Protein AF-A0A7X9J4R2-F1 (afdb_monomer_lite)

Radius of gyration: 19.33 Å; chains: 1; bounding box: 43×53×43 Å

Sequence (87 aa):
MRLLPYFTISICLLVSTWTVSAQAAPIHAAVAQGDITTVHRLLREDPDARMSRDEQGRTPLHIAAASGNLAIAALIISYQADVNAVD

Structure (mmCIF, N/CA/C/O backbone):
data_AF-A0A7X9J4R2-F1
#
_entry.id   AF-A0A7X9J4R2-F1
#
loop_
_atom_site.group_PDB
_atom_site.id
_atom_site.type_symbol
_atom_site.label_atom_id
_atom_site.label_alt_id
_atom_site.label_comp_id
_atom_site.label_asym_id
_atom_site.label_entity_id
_atom_site.label_seq_id
_atom_site.pdbx_PDB_ins_code
_atom_site.Cartn_x
_atom_site.Cartn_y
_atom_site.Cartn_z
_atom_site.occupancy
_atom_site.B_iso_or_e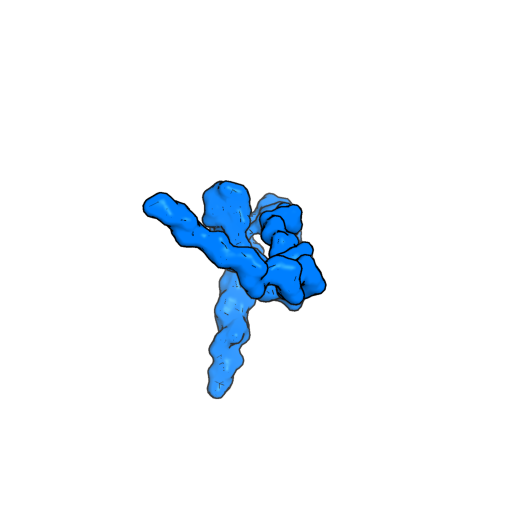quiv
_atom_site.auth_seq_id
_atom_site.auth_comp_id
_atom_site.auth_asym_id
_atom_site.auth_atom_id
_atom_site.pdbx_PDB_model_num
ATOM 1 N N . MET A 1 1 ? 22.641 -47.049 17.299 1.00 43.97 1 MET A N 1
ATOM 2 C CA . MET A 1 1 ? 23.403 -45.861 17.736 1.00 43.97 1 MET A CA 1
ATOM 3 C C . MET A 1 1 ? 23.907 -45.127 16.503 1.00 43.97 1 MET A C 1
ATOM 5 O O . MET A 1 1 ? 24.661 -45.703 15.739 1.00 43.97 1 MET A O 1
ATOM 9 N N . ARG A 1 2 ? 23.365 -43.917 16.306 1.00 39.12 2 ARG A N 1
ATOM 10 C CA . ARG A 1 2 ? 23.833 -42.773 15.501 1.00 39.12 2 ARG A CA 1
ATOM 11 C C . ARG A 1 2 ? 24.728 -43.055 14.281 1.00 39.12 2 ARG A C 1
ATOM 13 O O . ARG A 1 2 ? 25.948 -43.085 14.375 1.00 39.12 2 ARG A O 1
ATOM 20 N N . LEU A 1 3 ? 24.065 -43.119 13.127 1.00 45.09 3 LEU A N 1
ATOM 21 C CA . LEU A 1 3 ? 24.591 -42.650 11.845 1.00 45.09 3 LEU A CA 1
ATOM 22 C C . LEU A 1 3 ? 24.893 -41.147 11.947 1.00 45.09 3 LEU A C 1
ATOM 24 O O . LEU A 1 3 ? 24.069 -40.424 12.504 1.00 45.09 3 LEU A O 1
ATOM 28 N N . LEU A 1 4 ? 26.023 -40.694 11.397 1.00 39.31 4 LEU A N 1
ATOM 29 C CA . LEU A 1 4 ? 26.093 -39.577 10.441 1.00 39.31 4 LEU A CA 1
ATOM 30 C C . LEU A 1 4 ? 27.539 -39.430 9.905 1.00 39.31 4 LEU A C 1
ATOM 32 O O . LEU A 1 4 ? 28.474 -39.353 10.703 1.00 39.31 4 LEU A O 1
ATOM 36 N N . PRO A 1 5 ? 27.733 -39.426 8.571 1.00 50.06 5 PRO A N 1
ATOM 37 C CA . PRO A 1 5 ? 29.040 -39.401 7.926 1.00 50.06 5 PRO A CA 1
ATOM 38 C C . PRO A 1 5 ? 29.559 -37.983 7.645 1.00 50.06 5 PRO A C 1
ATOM 40 O O . PRO A 1 5 ? 28.841 -37.079 7.224 1.00 50.06 5 PRO A O 1
ATOM 43 N N . TYR A 1 6 ? 30.870 -37.862 7.804 1.00 49.69 6 TYR A N 1
ATOM 44 C CA . TYR A 1 6 ? 31.763 -36.729 7.574 1.00 49.69 6 TYR A CA 1
ATOM 45 C C . TYR A 1 6 ? 31.945 -36.324 6.090 1.00 49.69 6 TYR A C 1
ATOM 47 O O . TYR A 1 6 ? 33.061 -36.007 5.689 1.00 49.69 6 TYR A O 1
ATOM 55 N N . PHE A 1 7 ? 30.910 -36.350 5.238 1.00 55.47 7 PHE A N 1
ATOM 56 C CA . PHE A 1 7 ? 31.133 -36.267 3.777 1.00 55.47 7 PHE A CA 1
ATOM 57 C C . PHE A 1 7 ? 30.652 -35.002 3.043 1.00 55.47 7 PHE A C 1
ATOM 59 O O . PHE A 1 7 ? 30.861 -34.895 1.842 1.00 55.47 7 PHE A O 1
ATOM 66 N N . THR A 1 8 ? 30.077 -33.989 3.694 1.00 50.53 8 THR A N 1
ATOM 67 C CA . THR A 1 8 ? 29.615 -32.785 2.955 1.00 50.53 8 THR A CA 1
ATOM 68 C C . THR A 1 8 ? 30.023 -31.459 3.590 1.00 50.53 8 THR A C 1
ATOM 70 O O . THR A 1 8 ? 29.343 -30.453 3.431 1.00 50.53 8 THR A O 1
ATOM 73 N N . ILE A 1 9 ? 31.177 -31.418 4.259 1.00 59.12 9 ILE A N 1
ATOM 74 C CA . ILE A 1 9 ? 31.791 -30.184 4.792 1.00 59.12 9 ILE A CA 1
ATOM 75 C C . ILE A 1 9 ? 32.500 -29.375 3.662 1.00 59.12 9 ILE A C 1
ATOM 77 O O . ILE A 1 9 ? 33.378 -28.563 3.913 1.00 59.12 9 ILE A O 1
ATOM 81 N N . SER A 1 10 ? 32.130 -29.555 2.382 1.00 59.28 10 SER A N 1
ATOM 82 C CA . SER A 1 10 ? 32.847 -28.964 1.227 1.00 59.28 10 SER A CA 1
ATOM 83 C C . SER A 1 10 ? 32.000 -28.146 0.231 1.00 59.28 10 SER A C 1
ATOM 85 O O . SER A 1 10 ? 32.520 -27.710 -0.787 1.00 59.28 10 SER A O 1
ATOM 87 N N . ILE A 1 11 ? 30.729 -27.837 0.524 1.00 56.88 11 ILE A N 1
ATOM 88 C CA . ILE A 1 11 ? 29.949 -26.807 -0.212 1.00 56.88 11 ILE A CA 1
ATOM 89 C C . ILE A 1 11 ? 29.528 -25.724 0.791 1.00 56.88 11 ILE A C 1
ATOM 91 O O . ILE A 1 11 ? 28.359 -25.498 1.077 1.00 56.88 11 ILE A O 1
ATOM 95 N N . CYS A 1 12 ? 30.537 -25.111 1.411 1.00 55.69 12 CYS A N 1
ATOM 96 C CA . CYS A 1 12 ? 30.393 -24.223 2.565 1.00 55.69 12 CYS A CA 1
ATOM 97 C C . CYS A 1 12 ? 30.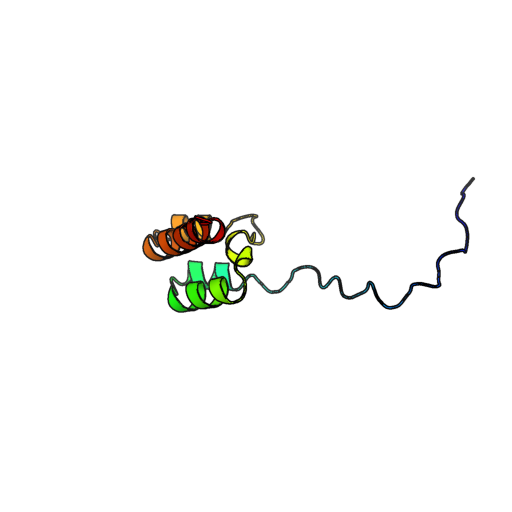287 -22.723 2.204 1.00 55.69 12 CYS A C 1
ATOM 99 O O . CYS A 1 12 ? 30.250 -21.907 3.113 1.00 55.69 12 CYS A O 1
ATOM 101 N N . LEU A 1 13 ? 30.242 -22.299 0.927 1.00 54.94 13 LEU A N 1
ATOM 102 C CA . LEU A 1 13 ? 30.331 -20.856 0.597 1.00 54.94 13 LEU A CA 1
ATOM 103 C C . LEU A 1 13 ? 29.529 -20.351 -0.624 1.00 54.94 13 LEU A C 1
ATOM 105 O O . LEU A 1 13 ? 29.935 -19.376 -1.244 1.00 54.94 13 LEU A O 1
ATOM 109 N N . LEU A 1 14 ? 28.370 -20.930 -0.961 1.00 54.09 14 LEU A N 1
ATOM 110 C CA . LEU A 1 14 ? 27.411 -20.253 -1.870 1.00 54.09 14 LEU A CA 1
ATOM 111 C C . LEU A 1 14 ? 25.946 -20.280 -1.403 1.00 54.09 14 LEU A C 1
ATOM 113 O O . LEU A 1 14 ? 25.072 -19.771 -2.095 1.00 54.09 14 LEU A O 1
ATOM 117 N N . VAL A 1 15 ? 25.659 -20.815 -0.212 1.00 61.84 15 VAL A N 1
ATOM 118 C CA . VAL A 1 15 ? 24.290 -20.908 0.329 1.00 61.84 15 VAL A CA 1
ATOM 119 C C . VAL A 1 15 ? 24.229 -20.273 1.722 1.00 61.84 15 VAL A C 1
ATOM 121 O O . VAL A 1 15 ? 23.766 -20.881 2.677 1.00 61.84 15 VAL A O 1
ATOM 124 N N . SER A 1 16 ? 24.727 -19.041 1.859 1.00 54.47 16 SER A N 1
ATOM 125 C CA . SER A 1 16 ? 24.641 -18.288 3.125 1.00 54.47 16 SER A CA 1
ATOM 126 C C . SER A 1 16 ? 24.348 -16.803 2.934 1.00 54.47 16 SER A C 1
ATOM 128 O O . SER A 1 16 ? 24.831 -15.968 3.688 1.00 54.47 16 SER A O 1
ATOM 130 N N . THR A 1 17 ? 23.492 -16.464 1.977 1.00 47.56 17 THR A N 1
ATOM 131 C CA . THR A 1 17 ? 22.644 -15.276 2.127 1.00 47.56 17 THR A CA 1
ATOM 132 C C . THR A 1 17 ? 21.204 -15.654 1.819 1.00 47.56 17 THR A C 1
ATOM 134 O O . THR A 1 17 ? 20.530 -15.015 1.017 1.00 47.56 17 THR A O 1
ATOM 137 N N . TRP A 1 18 ? 20.689 -16.677 2.510 1.00 56.81 18 TRP A N 1
ATOM 138 C CA . TRP A 1 18 ? 19.290 -16.613 2.927 1.00 56.81 18 TRP A CA 1
ATOM 139 C C . TRP A 1 18 ? 19.213 -15.459 3.928 1.00 56.81 18 TRP A C 1
ATOM 141 O O . TRP A 1 18 ? 19.181 -15.665 5.139 1.00 56.81 18 TRP A O 1
ATOM 151 N N . THR A 1 19 ? 19.284 -14.222 3.435 1.00 52.31 19 THR A N 1
ATOM 152 C CA . THR A 1 19 ? 18.836 -13.061 4.189 1.00 52.31 19 THR A CA 1
ATOM 153 C C . THR A 1 19 ? 17.336 -13.232 4.288 1.00 52.31 19 THR A C 1
ATOM 155 O O . THR A 1 19 ? 16.571 -12.776 3.441 1.00 52.31 19 THR A O 1
ATOM 158 N N . VAL A 1 20 ? 16.935 -14.022 5.279 1.00 56.50 20 VAL A N 1
ATOM 159 C CA . VAL A 1 20 ? 15.547 -14.230 5.624 1.00 56.50 20 VAL A CA 1
ATOM 160 C C . VAL A 1 20 ? 15.031 -12.865 6.079 1.00 56.50 20 VAL A C 1
ATOM 162 O O . VAL A 1 20 ? 15.383 -12.343 7.129 1.00 56.50 20 VAL A O 1
ATOM 165 N N . SER A 1 21 ? 14.320 -12.226 5.155 1.00 49.41 21 SER A N 1
ATOM 166 C CA . SER A 1 21 ? 13.064 -11.528 5.385 1.00 49.41 21 SER A CA 1
ATOM 167 C C . SER A 1 21 ? 12.995 -10.689 6.667 1.00 49.41 21 SER A C 1
ATOM 169 O O . SER A 1 21 ? 12.202 -10.975 7.557 1.00 49.41 21 SER A O 1
ATOM 171 N N . ALA A 1 22 ? 13.804 -9.635 6.754 1.00 47.72 22 ALA A N 1
ATOM 172 C CA . ALA A 1 22 ? 13.628 -8.585 7.759 1.00 47.72 22 ALA A CA 1
ATOM 173 C C . ALA A 1 22 ? 13.859 -7.180 7.180 1.00 47.72 22 ALA A C 1
ATOM 175 O O . ALA A 1 22 ? 14.267 -6.261 7.886 1.00 47.72 22 ALA A O 1
ATOM 176 N N . GLN A 1 23 ? 13.573 -6.982 5.889 1.00 48.19 23 GLN A N 1
ATOM 177 C CA . GLN A 1 23 ? 13.239 -5.642 5.426 1.00 48.19 23 GLN A CA 1
ATOM 178 C C . GLN A 1 23 ? 11.812 -5.408 5.924 1.00 48.19 23 GLN A C 1
ATOM 180 O O . GLN A 1 23 ? 10.882 -5.940 5.326 1.00 48.19 23 GLN A O 1
ATOM 185 N N . ALA A 1 24 ? 11.639 -4.737 7.067 1.00 49.59 24 ALA A N 1
ATOM 186 C CA . ALA A 1 24 ? 10.329 -4.322 7.572 1.00 49.59 24 ALA A CA 1
ATOM 187 C C . ALA A 1 24 ? 9.491 -3.837 6.386 1.00 49.59 24 ALA A C 1
ATOM 189 O O . ALA A 1 24 ? 9.884 -2.867 5.738 1.00 49.59 24 ALA A O 1
ATOM 190 N N . ALA A 1 25 ? 8.461 -4.602 6.022 1.00 61.53 25 ALA A N 1
ATOM 191 C CA . ALA A 1 25 ? 7.907 -4.578 4.679 1.00 61.53 25 ALA A CA 1
ATOM 192 C C . ALA A 1 25 ? 7.424 -3.150 4.357 1.00 61.53 25 ALA A C 1
ATOM 194 O O . ALA A 1 25 ? 6.402 -2.699 4.886 1.00 61.53 25 ALA A O 1
ATOM 195 N N . PRO A 1 26 ? 8.177 -2.391 3.535 1.00 77.25 26 PRO A N 1
ATOM 196 C CA . PRO A 1 26 ? 8.009 -0.941 3.418 1.00 77.25 26 PRO A CA 1
ATOM 197 C C . PRO A 1 26 ? 6.622 -0.582 2.878 1.00 77.25 26 PRO A C 1
ATOM 199 O O . PRO A 1 26 ? 6.102 0.505 3.126 1.00 77.25 26 PRO A O 1
ATOM 202 N N . ILE A 1 27 ? 5.993 -1.537 2.191 1.00 85.19 27 ILE A N 1
ATOM 203 C CA . ILE A 1 27 ? 4.645 -1.421 1.666 1.00 85.19 27 ILE A CA 1
ATOM 204 C C . ILE A 1 27 ? 3.592 -1.339 2.776 1.00 85.19 27 ILE A C 1
ATOM 206 O O . ILE A 1 27 ? 2.699 -0.509 2.664 1.00 85.19 27 ILE A O 1
ATOM 210 N N . HIS A 1 28 ? 3.687 -2.095 3.878 1.00 87.69 28 HIS A N 1
ATOM 211 C CA . HIS A 1 28 ? 2.692 -2.020 4.960 1.00 87.69 28 HIS A CA 1
ATOM 212 C C . HIS A 1 28 ? 2.716 -0.657 5.644 1.00 87.69 28 HIS A C 1
ATOM 214 O O . HIS A 1 28 ? 1.657 -0.081 5.892 1.00 87.69 28 HIS A O 1
ATOM 220 N N . ALA A 1 29 ? 3.911 -0.108 5.877 1.00 88.19 29 ALA A N 1
ATOM 221 C CA . ALA A 1 29 ? 4.076 1.233 6.427 1.00 88.19 29 ALA A CA 1
ATOM 222 C C . ALA A 1 29 ? 3.550 2.316 5.470 1.00 88.19 29 ALA A C 1
ATOM 224 O O . ALA A 1 29 ? 2.886 3.249 5.920 1.00 88.19 29 ALA A O 1
ATOM 225 N N . ALA A 1 30 ? 3.806 2.189 4.164 1.00 89.75 30 ALA A N 1
ATOM 226 C CA . ALA A 1 30 ? 3.301 3.121 3.156 1.00 89.75 30 ALA A CA 1
ATOM 227 C C . ALA A 1 30 ? 1.766 3.069 3.037 1.00 89.75 30 ALA A C 1
ATOM 229 O O . ALA A 1 30 ? 1.110 4.108 2.984 1.00 89.75 30 ALA A O 1
ATOM 230 N N . VAL A 1 31 ? 1.180 1.866 3.076 1.00 90.25 31 VAL A N 1
ATOM 231 C CA . VAL A 1 31 ? -0.277 1.670 3.073 1.00 90.25 31 VAL A CA 1
ATOM 232 C C . VAL A 1 31 ? -0.918 2.244 4.335 1.00 90.25 31 VAL A C 1
ATOM 234 O O . VAL A 1 31 ? -1.931 2.937 4.236 1.00 90.25 31 VAL A O 1
ATOM 237 N N . ALA A 1 32 ? -0.327 1.993 5.508 1.00 87.62 32 ALA A N 1
ATOM 238 C CA . ALA A 1 32 ? -0.816 2.523 6.779 1.00 87.62 32 ALA A CA 1
ATOM 239 C C . ALA A 1 32 ? -0.781 4.059 6.816 1.00 87.62 32 ALA A C 1
ATOM 241 O O . ALA A 1 32 ? -1.689 4.679 7.364 1.00 87.62 32 ALA A O 1
ATOM 242 N N . GLN A 1 33 ? 0.237 4.668 6.198 1.00 88.81 33 GLN A N 1
ATOM 243 C CA . GLN A 1 33 ? 0.362 6.122 6.059 1.00 88.81 33 GLN A CA 1
ATOM 244 C C . GLN A 1 33 ? -0.561 6.719 4.988 1.00 88.81 33 GLN A C 1
ATOM 246 O O . GLN A 1 33 ? -0.754 7.931 4.967 1.00 88.81 33 GLN A O 1
ATOM 251 N N . GLY A 1 34 ? -1.138 5.903 4.102 1.00 88.56 34 GLY A N 1
ATOM 252 C CA . GLY A 1 34 ? -1.943 6.402 2.988 1.00 88.56 34 GLY A CA 1
ATOM 253 C C . GLY A 1 34 ? -1.117 6.941 1.812 1.00 88.56 34 GLY A C 1
ATOM 254 O O . GLY A 1 34 ? -1.667 7.612 0.939 1.00 88.56 34 GLY A O 1
ATOM 255 N N . ASP A 1 35 ? 0.187 6.654 1.755 1.00 90.12 35 ASP A N 1
ATOM 256 C CA . ASP A 1 35 ? 1.069 7.159 0.702 1.00 90.12 35 ASP A CA 1
ATOM 257 C C . ASP A 1 35 ? 0.983 6.295 -0.564 1.00 90.12 35 ASP A C 1
ATOM 259 O O . ASP A 1 35 ? 1.764 5.368 -0.791 1.00 90.12 35 ASP A O 1
ATOM 263 N N . ILE A 1 36 ? 0.019 6.639 -1.418 1.00 89.00 36 ILE A N 1
ATOM 264 C CA . ILE A 1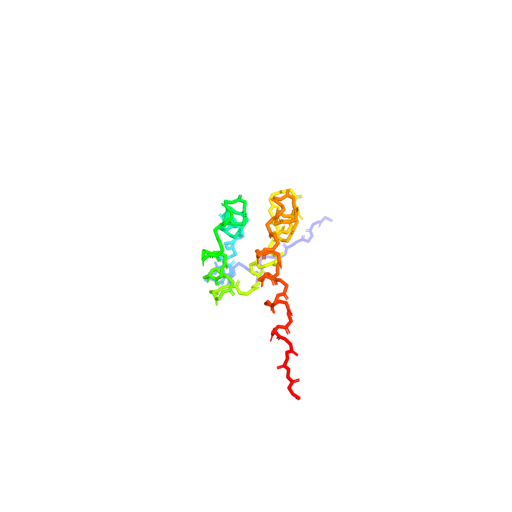 36 ? -0.223 5.992 -2.714 1.00 89.00 36 ILE A CA 1
ATOM 265 C C . ILE A 1 36 ? 1.033 6.007 -3.598 1.00 89.00 36 ILE A C 1
ATOM 267 O O . ILE A 1 36 ? 1.297 5.028 -4.296 1.00 89.00 36 ILE A O 1
ATOM 271 N N . THR A 1 37 ? 1.819 7.087 -3.573 1.00 90.06 37 THR A N 1
ATOM 272 C CA . THR A 1 37 ? 2.993 7.248 -4.447 1.00 90.06 37 THR A CA 1
ATOM 273 C C . THR A 1 37 ? 4.079 6.255 -4.064 1.00 90.06 37 THR A C 1
ATOM 275 O O . THR A 1 37 ? 4.633 5.564 -4.923 1.00 90.06 37 THR A O 1
ATOM 278 N N . THR A 1 38 ? 4.345 6.137 -2.763 1.00 89.00 38 THR A N 1
ATOM 279 C CA . THR A 1 38 ? 5.305 5.164 -2.244 1.00 89.00 38 THR A CA 1
ATOM 280 C C . THR A 1 38 ? 4.816 3.736 -2.466 1.00 89.00 38 THR A C 1
ATOM 282 O O . THR A 1 38 ? 5.605 2.907 -2.916 1.00 89.00 38 THR A O 1
ATOM 285 N N . VAL A 1 39 ? 3.525 3.448 -2.255 1.00 88.81 39 VAL A N 1
ATOM 286 C CA . VAL A 1 39 ? 2.947 2.126 -2.560 1.00 88.81 39 VAL A CA 1
ATOM 287 C C . VAL A 1 39 ? 3.124 1.779 -4.040 1.00 88.81 39 VAL A C 1
ATOM 289 O O . VAL A 1 39 ? 3.586 0.688 -4.360 1.00 88.81 39 VAL A O 1
ATOM 292 N N . HIS A 1 40 ? 2.829 2.708 -4.949 1.00 88.12 40 HIS A N 1
ATOM 293 C CA . HIS A 1 40 ? 2.990 2.490 -6.384 1.00 88.12 40 HIS A CA 1
ATOM 294 C C . HIS A 1 40 ? 4.454 2.245 -6.774 1.00 88.12 40 HIS A C 1
ATOM 296 O O . HIS A 1 40 ? 4.743 1.376 -7.596 1.00 88.12 40 HIS A O 1
ATOM 302 N N . ARG A 1 41 ? 5.396 3.016 -6.219 1.00 88.50 41 ARG A N 1
ATOM 303 C CA . ARG A 1 41 ? 6.829 2.826 -6.485 1.00 88.50 41 ARG A CA 1
ATOM 304 C C . ARG A 1 41 ? 7.297 1.452 -6.002 1.00 88.50 41 ARG A C 1
ATOM 306 O O . ARG A 1 41 ? 7.957 0.749 -6.758 1.00 88.50 41 ARG A O 1
ATOM 313 N N . LEU A 1 42 ? 6.901 1.062 -4.791 1.00 86.69 42 LEU A N 1
ATOM 314 C CA . LEU A 1 42 ? 7.253 -0.233 -4.210 1.00 86.69 42 LEU A CA 1
ATOM 315 C C . LEU A 1 42 ? 6.687 -1.399 -5.021 1.00 86.69 42 LEU A C 1
ATOM 317 O O . LEU A 1 42 ? 7.414 -2.341 -5.284 1.00 86.69 42 LEU A O 1
ATOM 321 N N . LEU A 1 43 ? 5.436 -1.313 -5.479 1.00 86.25 43 LEU A N 1
ATOM 322 C CA . LEU A 1 43 ? 4.827 -2.353 -6.318 1.00 86.25 43 LEU A CA 1
ATOM 323 C C . LEU A 1 43 ? 5.452 -2.463 -7.712 1.00 86.25 43 LEU A C 1
ATOM 325 O O . LEU A 1 43 ? 5.385 -3.520 -8.333 1.00 86.25 43 LEU A O 1
ATOM 329 N N . ARG A 1 44 ? 6.051 -1.380 -8.214 1.00 84.62 44 ARG A N 1
ATOM 330 C CA . ARG A 1 44 ? 6.804 -1.395 -9.471 1.00 84.62 44 ARG A CA 1
ATOM 331 C C . ARG A 1 44 ? 8.188 -2.025 -9.300 1.00 84.62 44 ARG A C 1
ATOM 333 O O . ARG A 1 44 ? 8.650 -2.699 -10.212 1.00 84.62 44 ARG A O 1
ATOM 340 N N . GLU A 1 45 ? 8.855 -1.759 -8.178 1.00 85.06 45 GLU A N 1
ATOM 341 C CA . GLU A 1 45 ? 10.169 -2.332 -7.852 1.00 85.06 45 GLU A CA 1
ATOM 342 C C . GLU A 1 45 ? 10.062 -3.815 -7.478 1.00 85.06 45 GLU A C 1
ATOM 344 O O . GLU A 1 45 ? 10.870 -4.623 -7.926 1.00 85.06 45 GLU A O 1
ATOM 349 N N . ASP A 1 46 ? 9.046 -4.159 -6.689 1.00 82.38 46 ASP A N 1
ATOM 350 C CA . ASP A 1 46 ? 8.759 -5.506 -6.216 1.00 82.38 46 ASP A CA 1
ATOM 351 C C . ASP A 1 46 ? 7.244 -5.788 -6.293 1.00 82.38 46 ASP A C 1
ATOM 353 O O . ASP A 1 46 ? 6.484 -5.466 -5.369 1.00 82.38 46 ASP A O 1
ATOM 357 N N . PRO A 1 47 ? 6.774 -6.406 -7.391 1.00 81.56 47 PRO A N 1
ATOM 358 C CA . PRO A 1 47 ? 5.376 -6.795 -7.543 1.00 81.56 47 PRO A CA 1
ATOM 359 C C . PRO A 1 47 ? 4.903 -7.818 -6.502 1.00 81.56 47 PRO A C 1
ATOM 361 O O . PRO A 1 47 ? 3.703 -7.881 -6.222 1.00 81.56 47 PRO A O 1
ATOM 364 N N . ASP A 1 48 ? 5.808 -8.604 -5.908 1.00 81.19 48 ASP A N 1
ATOM 365 C CA . ASP A 1 48 ? 5.471 -9.612 -4.899 1.00 81.19 48 ASP A CA 1
ATOM 366 C C . ASP A 1 48 ? 5.206 -8.983 -3.523 1.00 81.19 48 ASP A C 1
ATOM 368 O O . ASP A 1 48 ? 4.478 -9.556 -2.700 1.00 81.19 48 ASP A O 1
ATOM 372 N N . ALA A 1 49 ? 5.659 -7.741 -3.301 1.00 82.81 49 ALA A N 1
ATOM 373 C CA . ALA A 1 49 ? 5.407 -6.985 -2.077 1.00 82.81 49 ALA A CA 1
ATOM 374 C C . ALA A 1 49 ? 3.908 -6.852 -1.754 1.00 82.81 49 ALA A C 1
ATOM 376 O O . ALA A 1 49 ? 3.532 -6.798 -0.583 1.00 82.81 49 ALA A O 1
ATOM 377 N N . ARG A 1 50 ? 3.008 -6.876 -2.745 1.00 80.75 50 ARG A N 1
ATOM 378 C CA . ARG A 1 50 ? 1.546 -6.866 -2.512 1.00 80.75 50 ARG A CA 1
ATOM 379 C C . ARG A 1 50 ? 1.021 -8.073 -1.726 1.00 80.75 50 ARG A C 1
ATOM 381 O O . ARG A 1 50 ? -0.034 -7.971 -1.102 1.00 80.75 50 ARG A O 1
ATOM 388 N N . MET A 1 51 ? 1.711 -9.213 -1.796 1.00 83.19 51 MET A N 1
ATOM 389 C CA . MET A 1 51 ? 1.360 -10.450 -1.087 1.00 83.19 51 MET A CA 1
ATOM 390 C C . MET A 1 51 ? 2.163 -10.619 0.202 1.00 83.19 51 MET A C 1
ATOM 392 O O . MET A 1 51 ? 1.942 -11.584 0.940 1.00 83.19 51 MET A O 1
ATOM 396 N N . SER A 1 52 ? 3.075 -9.687 0.492 1.00 85.12 52 SER A N 1
ATOM 397 C CA . SER A 1 52 ? 3.877 -9.719 1.708 1.00 85.12 52 SER A CA 1
ATOM 398 C C . SER A 1 52 ? 2.985 -9.732 2.949 1.00 85.12 52 SER A C 1
ATOM 400 O O . SER A 1 52 ? 1.884 -9.175 2.981 1.00 85.12 52 SER A O 1
ATOM 402 N N . ARG A 1 53 ? 3.447 -10.417 3.991 1.00 84.94 53 ARG A N 1
ATOM 403 C CA . ARG A 1 53 ? 2.745 -10.494 5.269 1.00 84.94 53 ARG A CA 1
ATOM 404 C C . ARG A 1 53 ? 3.541 -9.733 6.312 1.00 84.94 53 ARG A C 1
ATOM 406 O O . ARG A 1 53 ? 4.744 -9.928 6.426 1.00 84.94 53 ARG A O 1
ATOM 413 N N . ASP A 1 54 ? 2.843 -8.873 7.037 1.00 83.81 54 ASP A N 1
ATOM 414 C CA . ASP A 1 54 ? 3.368 -8.196 8.220 1.00 83.81 54 ASP A CA 1
ATOM 415 C C . ASP A 1 54 ? 3.538 -9.200 9.375 1.00 83.81 54 ASP A C 1
ATOM 417 O O . ASP A 1 54 ? 3.096 -10.350 9.280 1.00 83.81 54 ASP A O 1
ATOM 421 N N . GLU A 1 55 ? 4.099 -8.764 10.498 1.00 83.00 55 GLU A N 1
ATOM 422 C CA . GLU A 1 55 ? 4.330 -9.579 11.699 1.00 83.00 55 GLU A CA 1
ATOM 423 C C . GLU A 1 55 ? 3.048 -10.239 12.242 1.00 83.00 55 GLU A C 1
ATOM 425 O O . GLU A 1 55 ? 3.097 -11.311 12.841 1.00 83.00 55 GLU A O 1
ATOM 430 N N . GLN A 1 56 ? 1.876 -9.644 11.993 1.00 84.31 56 GLN A N 1
ATOM 431 C CA . GLN A 1 56 ? 0.570 -10.210 12.365 1.00 84.31 56 GLN A CA 1
ATOM 432 C C . GLN A 1 56 ? -0.076 -11.038 11.238 1.00 84.31 56 GLN A C 1
ATOM 434 O O . GLN A 1 56 ? -1.274 -11.313 11.270 1.00 84.31 56 GLN A O 1
ATOM 439 N N . GLY A 1 57 ? 0.676 -11.396 10.195 1.00 85.19 57 GLY A N 1
ATO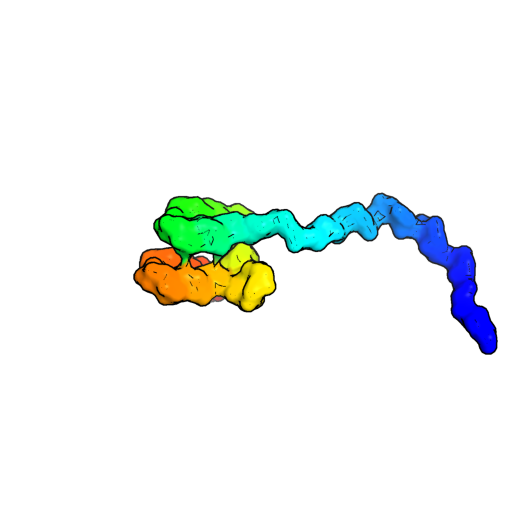M 440 C CA . GLY A 1 57 ? 0.185 -12.181 9.060 1.00 85.19 57 GLY A CA 1
ATOM 441 C C . GLY A 1 57 ? -0.727 -11.414 8.095 1.00 85.19 57 GLY A C 1
ATOM 442 O O . GLY A 1 57 ? -1.342 -12.035 7.222 1.00 85.19 57 GLY A O 1
ATOM 443 N N . ARG A 1 58 ? -0.829 -10.086 8.239 1.00 86.56 58 ARG A N 1
ATOM 444 C CA . ARG A 1 58 ? -1.704 -9.209 7.444 1.00 86.56 58 ARG A CA 1
ATOM 445 C C . ARG A 1 58 ? -1.054 -8.851 6.114 1.00 86.56 58 ARG A C 1
ATOM 447 O O . ARG A 1 58 ? 0.127 -8.523 6.065 1.00 86.56 58 ARG A O 1
ATOM 454 N N . THR A 1 59 ? -1.838 -8.855 5.044 1.00 89.88 59 THR A N 1
ATOM 455 C CA . THR A 1 59 ? -1.384 -8.349 3.737 1.00 89.88 59 THR A CA 1
ATOM 456 C C . THR A 1 59 ? -1.581 -6.831 3.635 1.00 89.88 59 THR A C 1
ATOM 458 O O . THR A 1 59 ? -2.420 -6.283 4.357 1.00 89.88 59 THR A O 1
ATOM 461 N N . PRO A 1 60 ? -0.881 -6.140 2.717 1.00 88.62 60 PRO A N 1
ATOM 462 C CA . PRO A 1 60 ? -1.103 -4.726 2.421 1.00 88.62 60 PRO A CA 1
ATOM 463 C C . PRO A 1 60 ? -2.579 -4.399 2.172 1.00 88.62 60 PRO A C 1
ATOM 465 O O . PRO A 1 60 ? -3.081 -3.393 2.662 1.00 88.62 60 PRO A O 1
ATOM 468 N N . LEU A 1 61 ? -3.317 -5.295 1.507 1.00 89.38 61 LEU A N 1
ATOM 469 C CA . LEU A 1 61 ? -4.750 -5.125 1.267 1.00 89.38 61 LEU A CA 1
ATOM 470 C C . LEU A 1 61 ? -5.580 -5.119 2.565 1.00 89.38 61 LEU A C 1
ATOM 472 O O . LEU A 1 61 ? -6.523 -4.341 2.673 1.00 89.38 61 LEU A O 1
ATOM 476 N N . HIS A 1 62 ? -5.217 -5.928 3.570 1.00 88.69 62 HIS A N 1
ATOM 477 C CA . HIS A 1 62 ? -5.890 -5.898 4.875 1.00 88.69 62 HIS A CA 1
ATOM 478 C C . HIS A 1 62 ? -5.693 -4.552 5.575 1.00 88.69 62 HIS A C 1
ATOM 480 O O . HIS A 1 62 ? -6.635 -4.032 6.167 1.00 88.69 62 HIS A O 1
ATOM 486 N N . ILE A 1 63 ? -4.487 -3.978 5.496 1.00 89.62 63 ILE A N 1
ATOM 487 C CA . ILE A 1 63 ? -4.208 -2.662 6.082 1.00 89.62 63 ILE A CA 1
ATOM 488 C C . ILE A 1 63 ? -4.965 -1.577 5.315 1.00 89.62 63 ILE A C 1
ATOM 490 O O . ILE A 1 63 ? -5.628 -0.758 5.938 1.00 89.62 63 ILE A O 1
ATOM 494 N N . ALA A 1 64 ? -4.955 -1.608 3.979 1.00 90.25 64 ALA A N 1
ATOM 495 C CA . ALA A 1 64 ? -5.693 -0.647 3.159 1.00 90.25 64 ALA A CA 1
ATOM 496 C C . ALA A 1 64 ? -7.201 -0.671 3.464 1.00 90.25 64 ALA A C 1
ATOM 498 O O . ALA A 1 64 ? -7.821 0.386 3.584 1.00 90.25 64 ALA A O 1
ATOM 499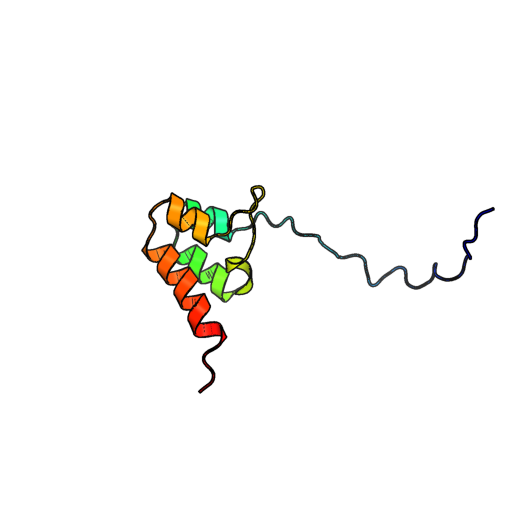 N N . ALA A 1 65 ? -7.770 -1.870 3.643 1.00 89.19 65 ALA A N 1
ATOM 500 C CA . ALA A 1 65 ? -9.162 -2.059 4.034 1.00 89.19 65 ALA A CA 1
ATOM 501 C C . ALA A 1 65 ? -9.441 -1.547 5.457 1.00 89.19 65 ALA A C 1
ATOM 503 O O . ALA A 1 65 ? -10.436 -0.858 5.667 1.00 89.19 65 ALA A O 1
ATOM 504 N N . ALA A 1 66 ? -8.551 -1.824 6.417 1.00 87.81 66 ALA A N 1
ATOM 505 C CA . ALA A 1 66 ? -8.675 -1.338 7.792 1.00 87.81 66 ALA A CA 1
ATOM 506 C C . ALA A 1 66 ? -8.556 0.194 7.892 1.00 87.81 66 ALA A C 1
ATOM 508 O O . ALA A 1 66 ? -9.253 0.813 8.690 1.00 87.81 66 ALA A O 1
ATOM 509 N N . SER A 1 67 ? -7.709 0.806 7.062 1.00 86.25 67 SER A N 1
ATOM 510 C CA . SER A 1 67 ? -7.545 2.259 6.967 1.00 86.25 67 SER A CA 1
ATOM 511 C C . SER A 1 67 ? -8.643 2.945 6.143 1.00 86.25 67 SER A C 1
ATOM 513 O O . SER A 1 67 ? -8.688 4.170 6.112 1.00 86.25 67 SER A O 1
ATOM 515 N N . GLY A 1 68 ? -9.506 2.196 5.443 1.00 86.00 68 GLY A N 1
ATOM 516 C CA . GLY A 1 68 ? -10.533 2.756 4.554 1.00 86.00 68 GLY A CA 1
ATOM 517 C C . GLY A 1 68 ? -9.979 3.410 3.279 1.00 86.00 68 GLY A C 1
ATOM 518 O O . GLY A 1 68 ? -10.702 4.115 2.574 1.00 86.00 68 GLY A O 1
ATOM 519 N N . ASN A 1 69 ? -8.705 3.176 2.952 1.00 87.75 69 ASN A N 1
ATOM 520 C CA . ASN A 1 69 ? -8.026 3.790 1.813 1.00 87.75 69 ASN A CA 1
ATOM 521 C C . ASN A 1 69 ? -8.348 3.039 0.514 1.00 87.75 69 ASN A C 1
ATOM 523 O O . ASN A 1 69 ? -7.540 2.263 -0.004 1.00 87.75 69 ASN A O 1
ATOM 527 N N . LEU A 1 70 ? -9.537 3.307 -0.033 1.00 87.38 70 LEU A N 1
ATOM 528 C CA . LEU A 1 70 ? -10.042 2.711 -1.277 1.00 87.38 70 LEU A CA 1
ATOM 529 C C . LEU A 1 70 ? -9.083 2.881 -2.462 1.00 87.38 70 LEU A C 1
ATOM 531 O O . LEU A 1 70 ? -8.921 1.949 -3.240 1.00 87.38 70 LEU A O 1
ATOM 535 N N . ALA A 1 71 ? -8.417 4.033 -2.586 1.00 89.00 71 ALA A N 1
ATOM 536 C CA . ALA A 1 71 ? -7.468 4.286 -3.671 1.00 89.00 71 ALA A CA 1
ATOM 537 C C . ALA A 1 71 ? -6.267 3.325 -3.633 1.00 89.00 71 ALA A C 1
ATOM 539 O O . ALA A 1 71 ? -5.854 2.799 -4.663 1.00 89.00 71 ALA A O 1
ATOM 540 N N . ILE A 1 72 ? -5.743 3.044 -2.437 1.00 89.19 72 ILE A N 1
ATOM 541 C CA . ILE A 1 72 ? -4.631 2.105 -2.249 1.00 89.19 72 ILE A CA 1
ATOM 542 C C . ILE A 1 72 ? -5.098 0.669 -2.467 1.00 89.19 72 ILE A C 1
ATOM 544 O O . ILE A 1 72 ? -4.405 -0.103 -3.125 1.00 89.19 72 ILE A O 1
ATOM 548 N N . ALA A 1 73 ? -6.282 0.315 -1.961 1.00 89.00 73 ALA A N 1
ATOM 549 C CA . ALA A 1 73 ? -6.866 -0.998 -2.204 1.00 89.00 73 ALA A CA 1
ATOM 550 C C . ALA A 1 73 ? -7.074 -1.246 -3.708 1.00 89.00 73 ALA A C 1
ATOM 552 O O . ALA A 1 73 ? -6.664 -2.286 -4.216 1.00 89.00 73 ALA A O 1
ATOM 553 N N . ALA A 1 74 ? -7.632 -0.269 -4.429 1.00 88.88 74 ALA A N 1
ATOM 554 C CA . ALA A 1 74 ? -7.828 -0.338 -5.872 1.00 88.88 74 ALA A CA 1
ATOM 555 C C . ALA A 1 74 ? -6.501 -0.480 -6.627 1.00 88.88 74 ALA A C 1
ATOM 557 O O . ALA A 1 74 ? -6.424 -1.283 -7.545 1.00 88.88 74 ALA A O 1
ATOM 558 N N . LEU A 1 75 ? -5.452 0.234 -6.210 1.00 88.06 75 LEU A N 1
ATOM 559 C CA . LEU A 1 75 ? -4.123 0.141 -6.815 1.00 88.06 75 LEU A CA 1
ATOM 560 C C . LEU A 1 75 ? -3.488 -1.239 -6.592 1.00 88.06 75 LEU A C 1
ATOM 562 O O . LEU A 1 75 ? -2.973 -1.852 -7.521 1.00 88.06 75 LEU A O 1
ATOM 566 N N . ILE A 1 76 ? -3.563 -1.778 -5.374 1.00 85.94 76 ILE A N 1
ATOM 567 C CA . ILE A 1 76 ? -3.058 -3.129 -5.081 1.00 85.94 76 ILE A CA 1
ATOM 568 C C . ILE A 1 76 ? -3.813 -4.179 -5.917 1.00 85.94 76 ILE A C 1
ATOM 570 O O . ILE A 1 76 ? -3.198 -5.104 -6.451 1.00 85.94 76 ILE A O 1
ATOM 574 N N . ILE A 1 77 ? -5.133 -4.019 -6.068 1.00 84.56 77 ILE A N 1
ATOM 575 C CA . ILE A 1 77 ? -5.981 -4.901 -6.883 1.00 84.56 77 ILE A CA 1
ATOM 576 C C . ILE A 1 77 ? -5.707 -4.722 -8.382 1.00 84.56 77 ILE A C 1
ATOM 578 O O . ILE A 1 77 ? -5.693 -5.709 -9.109 1.00 84.56 77 ILE A O 1
ATOM 582 N N . SER A 1 78 ? -5.459 -3.509 -8.875 1.00 83.94 78 SER A N 1
ATOM 583 C CA . SER A 1 78 ? -5.163 -3.293 -10.296 1.00 83.94 78 SER A CA 1
ATOM 584 C C . SER A 1 78 ? -3.853 -3.970 -10.686 1.00 83.94 78 SER A C 1
ATOM 586 O O . SER A 1 78 ? -3.804 -4.682 -11.682 1.00 83.94 78 SER A O 1
ATOM 588 N N . TYR A 1 79 ? -2.832 -3.886 -9.827 1.00 76.88 79 TYR A N 1
ATOM 589 C CA . TYR A 1 79 ? -1.602 -4.659 -10.008 1.00 76.88 79 TYR A CA 1
ATOM 590 C C . TYR A 1 79 ? -1.868 -6.178 -9.991 1.00 76.88 79 TYR A C 1
ATOM 592 O O . TYR A 1 79 ? -1.183 -6.922 -10.694 1.00 76.88 79 TYR A O 1
ATOM 600 N N . GLN A 1 80 ? -2.854 -6.668 -9.215 1.00 66.56 80 GLN A N 1
ATOM 601 C CA . GLN A 1 80 ? -3.330 -8.070 -9.248 1.00 66.56 80 GLN A CA 1
ATOM 602 C C . GLN A 1 80 ? -3.831 -8.483 -10.634 1.00 66.56 80 GLN A C 1
ATOM 604 O O . GLN A 1 80 ? -3.560 -9.604 -11.059 1.00 66.56 80 GLN A O 1
ATOM 609 N N . ALA A 1 81 ? -4.555 -7.590 -11.308 1.00 58.00 81 ALA A N 1
ATOM 610 C CA . ALA A 1 81 ? -5.159 -7.845 -12.608 1.00 58.00 81 ALA A CA 1
ATOM 611 C C . ALA A 1 81 ? -4.141 -7.770 -13.759 1.00 58.00 81 ALA A C 1
ATOM 613 O O . ALA A 1 81 ? -4.176 -8.619 -14.645 1.00 58.00 81 ALA A O 1
ATOM 614 N N . ASP A 1 82 ? -3.198 -6.823 -13.715 1.00 58.56 82 ASP A N 1
ATOM 615 C CA . ASP A 1 82 ? -2.223 -6.619 -14.798 1.00 58.56 82 ASP A CA 1
ATOM 616 C C . ASP A 1 82 ? -1.174 -7.740 -14.913 1.00 58.56 82 ASP A C 1
ATOM 618 O O . ASP A 1 82 ? -0.655 -7.989 -15.998 1.00 58.56 82 ASP A O 1
ATOM 622 N N . VAL A 1 83 ? -0.867 -8.469 -13.830 1.00 55.31 83 VAL A N 1
ATOM 623 C CA . VAL A 1 83 ? 0.228 -9.468 -13.835 1.00 55.31 83 VAL A CA 1
ATOM 624 C C . VAL A 1 83 ? -0.033 -10.688 -14.738 1.00 55.31 83 VAL A C 1
ATOM 626 O O . VAL A 1 83 ? 0.899 -11.430 -15.029 1.00 55.31 83 VAL A O 1
ATOM 629 N N . ASN A 1 84 ? -1.284 -10.919 -15.152 1.00 54.09 84 ASN A N 1
ATOM 630 C CA . ASN A 1 84 ? -1.704 -12.102 -15.916 1.00 54.09 84 ASN A CA 1
ATOM 631 C C . ASN A 1 84 ? -2.474 -11.765 -17.205 1.00 54.09 84 ASN A C 1
ATOM 633 O O . ASN A 1 84 ? -3.070 -12.663 -17.799 1.00 54.09 84 ASN A O 1
ATOM 637 N N . ALA A 1 85 ? -2.489 -10.507 -17.649 1.00 48.38 85 ALA A N 1
ATOM 638 C CA . ALA A 1 85 ? -3.102 -10.151 -18.926 1.00 48.38 85 ALA A CA 1
ATOM 639 C C . ALA A 1 85 ? -2.152 -10.519 -20.083 1.00 48.38 85 ALA A C 1
ATOM 641 O O . ALA A 1 85 ? -1.399 -9.687 -20.582 1.00 48.38 85 ALA A O 1
ATOM 642 N N . VAL A 1 86 ? -2.157 -11.794 -20.472 1.00 51.53 86 VAL A N 1
ATOM 643 C CA . VAL A 1 86 ? -1.756 -12.217 -21.819 1.00 51.53 86 VAL A CA 1
ATOM 644 C C . VAL A 1 86 ? -3.011 -12.206 -22.693 1.00 51.53 86 VAL A C 1
ATOM 646 O O . VAL A 1 86 ? -4.050 -12.708 -22.261 1.00 51.53 86 VAL A O 1
ATOM 649 N N . ASP A 1 87 ? -2.914 -11.562 -23.856 1.00 47.16 87 ASP A N 1
ATOM 650 C CA . ASP A 1 87 ? -3.916 -11.625 -24.933 1.00 47.16 87 ASP A CA 1
ATOM 651 C C . ASP A 1 87 ? -4.115 -13.071 -25.421 1.00 47.16 87 ASP A C 1
ATOM 653 O O . ASP A 1 87 ? -3.100 -13.809 -25.504 1.00 47.16 87 ASP A O 1
#

pLDDT: mean 73.67, std 17.01, range [39.12, 90.25]

Secondary structure (DSSP, 8-state):
-----S--TT--SSS-----S-S--HHHHHHHHT-HHHHHHHHHH-GGGGG---TTS--HHHHHHHTT-HHHHHHHHHHHHHTT---

Foldseek 3Di:
DDDDDPPPPPVPPDPPPPVPDDPQLVLLVCLLVLPLVVNLVSCVVPVCSQCDAHPVRDGSLNSNVVNVVVVNNVVSVVSVVVVPPDD

=== Feature glossary ===
Legend for the data blocks above and below:

— What the protein is —

The amino-acid sequence is the protein's primary structure: the linear order of residues from the N-terminus to the C-terminus, written in one-letter code. Everything else here — the 3D coordinates, the secondary structure, the domain annotations — is ultimately a consequence of this string.

Database cross-references. InterPro integrates a dozen domain/family signature databases into unified entries with residue-range hits. GO terms attach function/process/location labels with evidence codes. CATH codes position the fold in a four-level structural taxonomy. Organism is the NCBI-taxonomy species name.

— Where its atoms are —

The mmCIF block holds the 3D Cartesian coordinates of each backbone atom (N, Cα, C, O) in ångströms. mmCIF is the PDB's canonical archive format — a tagged-loop text representation of the atomic model.

The six renders are orthographic views along the three Cartesian axes in both directions. Representation (cartoon, sticks, or surface) and color scheme (sequence-rainbow or by-chain) vary across proteins so the training set covers all the common visualization conventions.

— Local backbone conformation —

Secondary structure is the local, repeating backbone conformation. DSSP classifies it into eight states by reading the hydrogen-bond network: three helix types (H, G, I), two β types (E, B), two non-regular types (T, S), and unstructured coil (-).

SS3 is a coarse helix/strand/coil call (letters a/b/c) made by the P-SEA algorithm from inter-Cα distances and dihedrals. It is less detailed than DSSP but needs only Cα positions.

Backbone dihedral angles. Every residue except chain termini has a φ (preceding-C → N → Cα → C) and a ψ (N → Cα → C → next-N). They are reported in degrees following the IUPAC sign convention. Secondary structure is essentially a statement about which (φ, ψ) basin each residue occupies.

— Global shape and packing —

The geometric summary reports three shape descriptors. Rg (radius of gyration) measures how spread out the Cα atoms are about their centre of mass; compact globular proteins have small Rg, elongated or unfolded ones large. Cα contacts (<8 Å, |i−j|>4) count long-range residue pairs in spatial proximity — high for tightly packed folds, near zero for rods or random coil. The bounding-box extents give the protein's footprint along x, y, z in Å.

Solvent accessibility: the surface area of each residue that a 1.4 Å water probe can touch, in Å². When only backbone atoms are present the absolute values are lower than full-atom SASA (side chains contribute most of the area) and are flagged as backbone-only.

Plot images: a contact map (which residues are close in 3D, as an N×N binary image), a Ramachandran scatter (backbone torsion angles, revealing secondary-structure composition at a 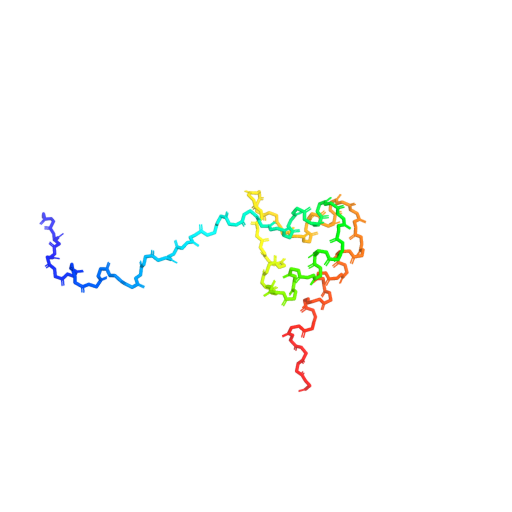glance), and — for AlphaFold structures — a PAE heatmap (pairwise prediction confidence).

— Structural neighborhood —

Foldseek's 3Di representation compresses backbone geometry into a per-residue letter drawn from a learned twenty-state alphabet. It captures the tertiary interaction pattern around each residue — which residues are packed against it in space, regardless of where they are in sequence.

Structural nearest neighbors (via Foldseek easy-search vs the PDB). Reported per hit: target PDB id, E-value, and alignment TM-score. A TM-score above ~0.5 is the conventional threshold for 'same fold'.

— Confidence and disorder —

pLDDT (predicted Local Distance Difference Test) is AlphaFold's per-residue confidence score, ranging from 0 to 100. Values above 90 indicate high confidence (typically well-packed cores); 70–90 is confident; 50–70 low confidence; below 50 usually means the region is disordered or the prediction is unreliable there. AlphaFold stores pLDDT in the mmCIF B-factor column.

For experimental (PDB) structures, the B-factor (temperature factor) quantifies the positional spread of each atom in the crystal — a combination of thermal vibration and static disorder — in units of Å². High B-factors mark flexible loops or poorly resolved regions; low B-factors mark the rigid, well-ordered core.

Predicted Aligned Error (PAE) is an AlphaFold confidence matrix: entry (i, j) is the expected error in the position of residue j, in ångströms, when the prediction is superimposed on the true structure at residue i. Low PAE within a block of residues means that block is internally rigid and well-predicted; high PAE between two blocks means their relative placement is uncertain even if each block individually is confident.